Protein AF-A0ABD2NYT1-F1 (afdb_monomer_lite)

Structure (mmCIF, N/CA/C/O backbone):
data_AF-A0ABD2NYT1-F1
#
_entry.id   AF-A0ABD2NYT1-F1
#
loop_
_atom_site.group_PDB
_atom_site.id
_atom_site.type_symbol
_atom_site.label_atom_id
_atom_site.label_alt_id
_atom_site.label_comp_id
_atom_site.label_asym_id
_atom_site.label_entity_id
_atom_site.label_seq_id
_atom_site.pdbx_PDB_ins_code
_atom_site.Cartn_x
_atom_site.Cartn_y
_atom_site.Cartn_z
_atom_site.occupancy
_atom_site.B_iso_or_equiv
_atom_site.auth_seq_id
_atom_site.auth_comp_id
_atom_site.auth_asym_id
_atom_site.auth_atom_id
_atom_site.pdbx_PDB_model_num
ATOM 1 N N . MET A 1 1 ? 34.204 -0.462 -46.887 1.00 42.78 1 MET A N 1
ATOM 2 C CA . MET A 1 1 ? 33.992 -1.324 -45.705 1.00 42.78 1 MET A CA 1
ATOM 3 C C . MET A 1 1 ? 34.155 -0.452 -44.455 1.00 42.78 1 MET A C 1
ATOM 5 O O . MET A 1 1 ? 35.226 -0.441 -43.885 1.00 42.78 1 MET A O 1
ATOM 9 N N . HIS A 1 2 ? 33.170 0.394 -44.114 1.00 48.22 2 HIS A N 1
ATOM 10 C CA . HIS A 1 2 ? 33.279 1.348 -42.981 1.00 48.22 2 HIS A CA 1
ATOM 11 C C . HIS A 1 2 ? 31.933 1.680 -42.296 1.00 48.22 2 HIS A C 1
ATOM 13 O O . HIS A 1 2 ? 31.869 2.574 -41.465 1.00 48.22 2 HIS A O 1
ATOM 19 N N . VAL A 1 3 ? 30.844 0.970 -42.620 1.00 53.16 3 VAL A N 1
ATOM 20 C CA . VAL A 1 3 ? 29.489 1.300 -42.121 1.00 53.16 3 VAL A CA 1
ATOM 21 C C . VAL A 1 3 ? 29.090 0.463 -40.888 1.00 53.16 3 VAL A C 1
ATOM 23 O O . VAL A 1 3 ? 28.116 0.767 -40.209 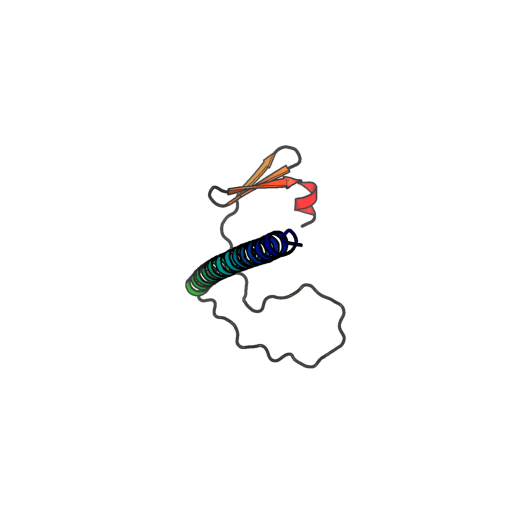1.00 53.16 3 VAL A O 1
ATOM 26 N N . THR A 1 4 ? 29.853 -0.576 -40.538 1.00 55.03 4 THR A N 1
ATOM 27 C CA . THR A 1 4 ? 29.487 -1.538 -39.481 1.00 55.03 4 THR A CA 1
ATOM 28 C C . THR A 1 4 ? 29.871 -1.128 -38.054 1.00 55.03 4 THR A C 1
ATOM 30 O O . THR A 1 4 ? 29.240 -1.614 -37.118 1.00 55.03 4 THR A O 1
ATOM 33 N N . ASP A 1 5 ? 30.836 -0.223 -37.856 1.00 53.78 5 ASP A N 1
ATOM 34 C CA . ASP A 1 5 ? 31.302 0.154 -36.507 1.00 53.78 5 ASP A CA 1
ATOM 35 C C . ASP A 1 5 ? 30.462 1.260 -35.854 1.00 53.78 5 ASP A C 1
ATOM 37 O O . ASP A 1 5 ? 30.230 1.234 -34.644 1.00 53.78 5 ASP A O 1
ATOM 41 N N . SER A 1 6 ? 29.906 2.189 -36.639 1.00 55.56 6 SER A N 1
ATOM 42 C CA . SER A 1 6 ? 29.017 3.235 -36.111 1.00 55.56 6 SER A CA 1
ATOM 43 C C . SER A 1 6 ? 27.708 2.671 -35.543 1.00 55.56 6 SER A C 1
ATOM 45 O O . SER A 1 6 ? 27.153 3.242 -34.610 1.00 55.56 6 SER A O 1
ATOM 47 N N . ASN A 1 7 ? 27.229 1.532 -36.057 1.00 57.22 7 ASN A N 1
ATOM 48 C CA . ASN A 1 7 ? 25.985 0.911 -35.589 1.00 57.22 7 ASN A CA 1
ATOM 49 C C . ASN A 1 7 ? 26.176 0.122 -34.276 1.00 57.22 7 ASN A C 1
ATOM 51 O O . ASN A 1 7 ? 25.317 0.154 -33.401 1.00 57.22 7 ASN A O 1
ATOM 55 N N . LYS A 1 8 ? 27.342 -0.514 -34.083 1.00 60.44 8 LYS A N 1
ATOM 56 C CA . LYS A 1 8 ? 27.691 -1.207 -32.826 1.00 60.44 8 LYS A CA 1
ATOM 57 C C . LYS A 1 8 ? 27.908 -0.250 -31.652 1.00 60.44 8 LYS A C 1
ATOM 59 O O . LYS A 1 8 ? 27.516 -0.569 -30.533 1.00 60.44 8 LYS A O 1
ATOM 64 N N . ASN A 1 9 ? 28.498 0.922 -31.898 1.00 61.84 9 ASN A N 1
ATOM 65 C CA . ASN A 1 9 ? 28.687 1.935 -30.855 1.00 61.84 9 ASN A CA 1
ATOM 66 C C . ASN A 1 9 ? 27.355 2.514 -30.354 1.00 61.84 9 ASN A C 1
ATOM 68 O O . ASN A 1 9 ? 27.202 2.736 -29.154 1.00 61.84 9 ASN A O 1
ATOM 72 N N . ASN A 1 10 ? 26.376 2.692 -31.247 1.00 67.69 10 ASN A N 1
ATOM 73 C CA . ASN A 1 10 ? 25.032 3.125 -30.864 1.00 67.69 10 ASN A CA 1
ATOM 74 C C . ASN A 1 10 ? 24.292 2.052 -30.051 1.00 67.69 10 ASN A C 1
ATOM 76 O O . ASN A 1 10 ? 23.672 2.381 -29.045 1.00 67.69 10 ASN A O 1
ATOM 80 N N . ASP A 1 11 ? 24.396 0.776 -30.428 1.00 72.81 11 ASP A N 1
ATOM 81 C CA . ASP A 1 11 ? 23.762 -0.330 -29.693 1.00 72.81 11 ASP A CA 1
ATOM 82 C C . ASP A 1 11 ? 24.304 -0.463 -28.256 1.00 72.81 11 ASP A C 1
ATOM 84 O O . ASP A 1 11 ? 23.544 -0.569 -27.290 1.00 72.81 11 ASP A O 1
ATOM 88 N N . PHE A 1 12 ? 25.623 -0.334 -28.085 1.00 80.94 12 PHE A N 1
ATOM 89 C CA . PHE A 1 12 ? 26.259 -0.329 -26.766 1.00 80.94 12 PHE A CA 1
ATOM 90 C C . PHE A 1 12 ? 25.822 0.867 -25.905 1.00 80.94 12 PHE A C 1
ATOM 92 O O . PHE A 1 12 ? 25.528 0.707 -24.718 1.00 80.94 12 PHE A O 1
ATOM 99 N N . GLN A 1 13 ? 25.721 2.058 -26.501 1.00 81.75 13 GLN A N 1
ATOM 100 C CA . GLN A 1 13 ? 25.264 3.264 -25.808 1.00 81.75 13 GLN A CA 1
ATOM 101 C C . GLN A 1 13 ? 23.791 3.161 -25.382 1.00 81.75 13 GLN A C 1
ATOM 103 O O . GLN A 1 13 ? 23.438 3.543 -24.264 1.00 81.75 13 GLN A O 1
ATOM 108 N N . VAL A 1 14 ? 22.934 2.598 -26.238 1.00 91.12 14 VAL A N 1
ATOM 109 C CA . VAL A 1 14 ? 21.521 2.345 -25.922 1.00 91.12 14 VAL A CA 1
ATOM 110 C C . VAL A 1 14 ? 21.399 1.339 -24.782 1.00 91.12 14 VAL A C 1
ATOM 112 O O . VAL A 1 14 ? 20.664 1.587 -23.825 1.00 91.12 14 VAL A O 1
ATOM 115 N N . ARG A 1 15 ? 22.161 0.242 -24.819 1.00 90.94 15 ARG A N 1
ATOM 116 C CA . ARG A 1 15 ? 22.162 -0.758 -23.748 1.00 90.94 15 ARG A CA 1
ATOM 117 C C . ARG A 1 15 ? 22.549 -0.152 -22.396 1.00 90.94 15 ARG A C 1
ATOM 119 O O . ARG A 1 15 ? 21.834 -0.359 -21.418 1.00 90.94 15 ARG A O 1
ATOM 126 N N . GLN A 1 16 ? 23.631 0.625 -22.340 1.00 93.81 16 GLN A N 1
ATOM 127 C CA . GLN A 1 16 ? 24.048 1.305 -21.109 1.00 93.81 16 GLN A CA 1
ATOM 128 C C . GLN A 1 16 ? 22.993 2.296 -20.605 1.00 93.81 16 GLN A C 1
ATOM 130 O O . GLN A 1 16 ? 22.768 2.407 -19.400 1.00 93.81 16 GLN A O 1
ATOM 135 N N . SER A 1 17 ? 22.319 2.998 -21.520 1.00 95.94 17 SER A N 1
ATOM 136 C CA . SER A 1 17 ? 21.221 3.900 -21.170 1.00 95.94 17 SER A CA 1
ATOM 137 C C . SER A 1 17 ? 20.059 3.148 -20.512 1.00 95.94 17 SER A C 1
ATOM 139 O O . SER A 1 17 ? 19.596 3.551 -19.443 1.00 95.94 17 SER A O 1
ATOM 141 N N . VAL A 1 18 ? 19.631 2.019 -21.087 1.00 97.12 18 VAL A N 1
ATOM 142 C CA . VAL A 1 18 ? 18.549 1.186 -20.535 1.00 97.12 18 VAL A CA 1
ATOM 143 C C . VAL A 1 18 ? 18.937 0.598 -19.179 1.00 97.12 18 VAL A C 1
ATOM 145 O O . VAL A 1 18 ? 18.164 0.714 -18.228 1.00 97.12 18 VAL A O 1
ATOM 148 N N . GLU A 1 19 ? 20.143 0.037 -19.052 1.00 96.62 19 GLU A N 1
ATOM 149 C CA . GLU A 1 19 ? 20.660 -0.470 -17.773 1.00 96.62 19 GLU A CA 1
ATOM 150 C C . GLU A 1 19 ? 20.682 0.633 -16.703 1.00 96.62 19 GLU A C 1
ATOM 152 O O . GLU A 1 19 ? 20.251 0.410 -15.568 1.00 96.62 19 GLU A O 1
ATOM 157 N N . GLY A 1 20 ? 21.091 1.850 -17.075 1.00 97.44 20 GLY A N 1
ATOM 158 C CA . GLY A 1 20 ? 21.063 3.018 -16.198 1.00 97.44 20 GLY A CA 1
ATOM 159 C C . GLY A 1 20 ? 19.652 3.400 -15.740 1.00 97.44 20 GLY A C 1
ATOM 160 O O . GLY A 1 20 ? 19.447 3.690 -14.560 1.00 97.44 20 GLY A O 1
ATOM 161 N N . ILE A 1 21 ? 18.659 3.363 -16.635 1.00 97.56 21 ILE A N 1
ATOM 162 C CA . ILE A 1 21 ? 17.252 3.636 -16.298 1.00 97.56 21 ILE A CA 1
ATOM 163 C C . ILE A 1 21 ? 16.713 2.564 -15.345 1.00 97.56 21 ILE A C 1
ATOM 165 O O . ILE A 1 21 ? 16.143 2.906 -14.307 1.00 97.56 21 ILE A O 1
ATOM 169 N N . CYS A 1 22 ? 16.929 1.281 -15.651 1.00 97.88 22 CYS A N 1
ATOM 170 C CA . CYS A 1 22 ? 16.498 0.171 -14.801 1.00 97.88 22 CYS A CA 1
ATOM 171 C C . CYS A 1 22 ? 17.106 0.272 -13.398 1.00 97.88 22 CYS A C 1
ATOM 173 O O . CYS A 1 22 ? 16.383 0.183 -12.403 1.00 97.88 22 CYS A O 1
ATOM 175 N N . LEU A 1 23 ? 18.414 0.531 -13.312 1.00 98.19 23 LEU A N 1
ATOM 176 C CA . LEU A 1 23 ? 19.109 0.686 -12.038 1.00 98.19 23 LEU A CA 1
ATOM 177 C C . LEU A 1 23 ? 18.603 1.906 -11.259 1.00 98.19 23 LEU A C 1
ATOM 179 O O . LEU A 1 23 ? 18.430 1.840 -10.042 1.00 98.19 23 LEU A O 1
ATOM 183 N N . LYS A 1 24 ? 18.319 3.018 -11.946 1.00 98.38 24 LYS A N 1
ATOM 184 C CA . LYS A 1 24 ? 17.780 4.227 -11.317 1.00 98.38 24 LYS A CA 1
ATOM 185 C C . LYS A 1 24 ? 16.398 3.985 -10.713 1.00 98.38 24 LYS A C 1
ATOM 187 O O . LYS A 1 24 ? 16.173 4.388 -9.573 1.00 98.38 24 LYS A O 1
ATOM 192 N N . ILE A 1 25 ? 15.496 3.322 -11.439 1.00 98.44 25 ILE A N 1
ATOM 193 C CA . ILE A 1 25 ? 14.161 2.981 -10.926 1.00 98.44 25 ILE A CA 1
ATOM 194 C C . ILE A 1 25 ? 14.269 2.004 -9.756 1.00 98.44 25 ILE A C 1
ATOM 196 O O . ILE A 1 25 ? 13.640 2.241 -8.730 1.00 98.44 25 ILE A O 1
ATOM 200 N N . TYR A 1 26 ? 15.121 0.980 -9.856 1.00 98.44 26 TYR A N 1
ATOM 201 C CA . TYR A 1 26 ? 15.373 0.053 -8.752 1.00 98.44 26 TYR A CA 1
ATOM 202 C C . TYR A 1 26 ? 15.846 0.782 -7.487 1.00 98.44 26 TYR A C 1
ATOM 204 O O . TYR A 1 26 ? 15.241 0.638 -6.426 1.00 98.44 26 TYR A O 1
ATOM 212 N N . ASN A 1 27 ? 16.873 1.629 -7.603 1.00 98.56 27 ASN A N 1
ATOM 213 C CA . ASN A 1 27 ? 17.407 2.381 -6.467 1.00 98.56 27 ASN A CA 1
ATOM 214 C C . ASN A 1 27 ? 16.363 3.337 -5.871 1.00 98.56 27 ASN A C 1
ATOM 216 O O . ASN A 1 27 ? 16.263 3.456 -4.649 1.00 98.56 27 ASN A O 1
ATOM 220 N N . LEU A 1 28 ? 15.548 3.976 -6.717 1.00 98.44 28 LEU A N 1
ATOM 221 C CA . LEU A 1 28 ? 14.435 4.812 -6.271 1.00 98.44 28 LEU A CA 1
ATOM 222 C C . LEU A 1 28 ? 13.379 3.992 -5.512 1.00 98.44 28 LEU A C 1
ATOM 224 O O . LEU A 1 28 ? 12.917 4.412 -4.452 1.00 98.44 28 LEU A O 1
ATOM 228 N N . SER A 1 29 ? 13.033 2.801 -6.003 1.00 98.44 29 SER A N 1
ATOM 229 C CA . SER A 1 29 ? 12.125 1.885 -5.311 1.00 98.44 29 SER A CA 1
ATOM 230 C C . SER A 1 29 ? 12.695 1.413 -3.971 1.00 98.44 29 SER A C 1
ATOM 232 O O . SER A 1 29 ? 11.957 1.380 -2.989 1.00 98.44 29 SER A O 1
ATOM 234 N N . CYS A 1 30 ? 13.995 1.110 -3.884 1.00 98.56 30 CYS A N 1
ATOM 235 C CA . CYS A 1 30 ? 14.653 0.764 -2.620 1.00 98.56 30 CYS A CA 1
ATOM 236 C C . CYS A 1 30 ? 14.586 1.909 -1.602 1.00 98.56 30 CYS A C 1
ATOM 238 O O . CYS A 1 30 ? 14.326 1.670 -0.421 1.00 98.56 30 CYS A O 1
ATOM 240 N N . GLU A 1 31 ? 14.786 3.147 -2.056 1.00 98.44 31 GLU A N 1
ATOM 241 C CA . GLU A 1 31 ? 14.669 4.349 -1.229 1.00 98.44 31 GLU A CA 1
ATOM 242 C C . GLU A 1 31 ? 13.251 4.505 -0.665 1.00 98.44 31 GLU A C 1
ATOM 244 O O . GLU A 1 31 ? 13.067 4.695 0.539 1.00 98.44 31 GLU A O 1
ATOM 249 N N . TYR A 1 32 ? 12.231 4.360 -1.513 1.00 98.50 32 TYR A N 1
ATOM 250 C CA . TYR A 1 32 ? 10.833 4.433 -1.089 1.00 98.50 32 TYR A CA 1
ATOM 251 C C . TYR A 1 32 ? 10.445 3.286 -0.157 1.00 98.50 32 TYR A C 1
ATOM 253 O O . TYR A 1 32 ? 9.823 3.532 0.875 1.00 98.50 32 TYR A O 1
ATOM 261 N N . ALA A 1 33 ? 10.871 2.057 -0.448 1.00 98.50 33 ALA A N 1
ATOM 262 C CA . ALA A 1 33 ? 10.634 0.909 0.421 1.00 98.50 33 ALA A CA 1
ATOM 263 C C . ALA A 1 33 ? 11.252 1.110 1.815 1.00 98.50 33 ALA A C 1
ATOM 265 O O . ALA A 1 33 ? 10.632 0.768 2.825 1.00 98.50 33 ALA A O 1
ATOM 266 N N . ARG A 1 34 ? 12.446 1.716 1.894 1.00 98.12 34 ARG A N 1
ATOM 267 C CA . ARG A 1 34 ? 13.079 2.053 3.176 1.00 98.12 34 ARG A CA 1
ATOM 268 C C . ARG A 1 34 ? 12.257 3.075 3.959 1.00 98.12 34 ARG A C 1
ATOM 270 O O . ARG A 1 34 ? 11.974 2.828 5.127 1.00 98.12 34 ARG A O 1
ATOM 277 N N . LYS A 1 35 ? 11.814 4.158 3.310 1.00 98.31 35 LYS A N 1
ATOM 278 C CA . LYS A 1 35 ? 10.970 5.195 3.934 1.00 98.31 35 LYS A CA 1
ATOM 279 C C . LYS A 1 35 ? 9.641 4.636 4.442 1.00 98.31 35 LYS A C 1
ATOM 281 O O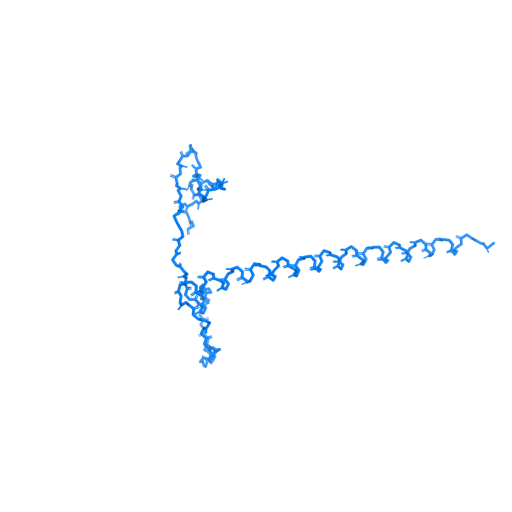 . LYS A 1 35 ? 9.213 4.976 5.543 1.00 98.31 35 LYS A O 1
ATOM 286 N N . VAL A 1 36 ? 9.003 3.750 3.671 1.00 98.00 36 VAL A N 1
ATOM 287 C CA . VAL A 1 36 ? 7.777 3.056 4.098 1.00 98.00 36 VAL A CA 1
ATOM 288 C C . VAL A 1 36 ? 8.051 2.218 5.345 1.00 98.00 36 VAL A C 1
ATOM 290 O O . VAL A 1 36 ? 7.342 2.369 6.336 1.00 98.00 36 VAL A O 1
ATOM 293 N N . ARG A 1 37 ? 9.118 1.407 5.345 1.00 95.44 37 ARG A N 1
ATOM 294 C CA . ARG A 1 37 ? 9.496 0.580 6.502 1.00 95.44 37 ARG A CA 1
ATOM 295 C C . ARG A 1 37 ? 9.779 1.412 7.752 1.00 95.44 37 ARG A C 1
ATOM 297 O O . ARG A 1 37 ? 9.358 1.035 8.840 1.00 95.44 37 ARG A O 1
ATOM 304 N N . GLU A 1 38 ? 10.489 2.527 7.610 1.00 96.62 38 GLU A N 1
ATOM 305 C CA . GLU A 1 38 ? 10.768 3.445 8.719 1.00 96.62 38 GLU A CA 1
ATOM 306 C C . GLU A 1 38 ? 9.475 4.011 9.311 1.00 96.62 38 GLU A C 1
ATOM 308 O O . GLU A 1 38 ? 9.278 3.922 10.521 1.00 96.62 38 GLU A O 1
ATOM 313 N N . LYS A 1 39 ? 8.546 4.487 8.470 1.00 95.44 39 LYS A N 1
ATOM 314 C CA . LYS A 1 39 ? 7.240 4.986 8.922 1.00 95.44 39 LYS A CA 1
ATOM 315 C C . LYS A 1 39 ? 6.403 3.898 9.605 1.00 95.44 39 LYS A C 1
ATOM 317 O O . LYS A 1 39 ? 5.819 4.160 10.653 1.00 95.44 39 LYS A O 1
ATOM 322 N N . THR A 1 40 ? 6.375 2.679 9.061 1.00 93.38 40 THR A N 1
ATOM 323 C CA . THR A 1 40 ? 5.699 1.532 9.691 1.00 93.38 40 THR A CA 1
ATOM 324 C C . THR A 1 40 ? 6.287 1.227 11.068 1.00 93.38 40 THR A C 1
ATOM 326 O O . THR A 1 40 ? 5.538 1.056 12.026 1.00 93.38 40 THR A O 1
ATOM 329 N N . ASN A 1 41 ? 7.616 1.217 11.197 1.00 91.50 41 ASN A N 1
ATOM 330 C CA . ASN A 1 41 ? 8.281 0.981 12.478 1.00 91.50 41 ASN A CA 1
ATOM 331 C C . ASN A 1 41 ? 7.986 2.080 13.503 1.00 91.50 41 ASN A C 1
ATOM 333 O O . ASN A 1 41 ? 7.841 1.773 14.683 1.00 91.50 41 ASN A O 1
ATOM 337 N N . THR A 1 42 ? 7.884 3.341 13.076 1.00 93.19 42 THR A N 1
ATOM 338 C CA . THR A 1 42 ? 7.474 4.441 13.959 1.00 93.19 42 THR A CA 1
ATOM 339 C C . THR A 1 42 ? 6.071 4.202 14.517 1.00 93.19 42 THR A C 1
ATOM 341 O O . THR A 1 42 ? 5.907 4.219 15.732 1.00 93.19 42 THR A O 1
ATOM 344 N N . ILE A 1 43 ? 5.097 3.865 13.662 1.00 92.44 43 ILE A N 1
ATOM 345 C CA . ILE A 1 43 ? 3.714 3.574 14.084 1.00 92.44 43 ILE A CA 1
ATOM 346 C C . ILE A 1 43 ? 3.667 2.398 15.073 1.00 92.44 43 ILE A C 1
ATOM 348 O O . ILE A 1 43 ? 2.968 2.459 16.082 1.00 92.44 43 ILE A O 1
ATOM 352 N N . LEU A 1 44 ? 4.426 1.327 14.814 1.00 91.12 44 LEU A N 1
ATOM 353 C CA . LEU A 1 44 ? 4.483 0.170 15.715 1.00 91.12 44 LEU A CA 1
ATOM 354 C C . LEU A 1 44 ? 5.085 0.535 17.080 1.00 91.12 44 LEU A C 1
ATOM 356 O O . LEU A 1 44 ? 4.527 0.167 18.113 1.00 91.12 44 LEU A O 1
ATOM 360 N N . LYS A 1 45 ? 6.178 1.311 17.098 1.00 90.00 45 LYS A N 1
ATOM 361 C CA . LYS A 1 45 ? 6.812 1.783 18.339 1.00 90.00 45 LYS A CA 1
ATOM 362 C C . LYS A 1 45 ? 5.888 2.678 19.161 1.00 90.00 45 LYS A C 1
ATOM 364 O O . LYS A 1 45 ? 5.825 2.512 20.376 1.00 90.00 45 LYS A O 1
ATOM 369 N N . GLU A 1 46 ? 5.157 3.586 18.515 1.00 92.56 46 GLU A N 1
ATOM 370 C CA . GLU A 1 46 ? 4.171 4.460 19.170 1.00 92.56 46 GLU A CA 1
ATOM 371 C C . GLU A 1 46 ? 3.071 3.668 19.888 1.00 92.56 46 GLU A C 1
ATOM 373 O O . GLU A 1 46 ? 2.546 4.118 20.903 1.00 92.56 46 GLU A O 1
ATOM 378 N N . GLN A 1 47 ? 2.754 2.467 19.399 1.00 90.62 47 GLN A N 1
ATOM 379 C CA . GLN A 1 47 ? 1.773 1.566 20.007 1.00 90.62 47 GLN A CA 1
ATOM 380 C C . GLN A 1 47 ? 2.406 0.457 20.857 1.00 90.62 47 GLN A C 1
ATOM 382 O O . GLN A 1 47 ? 1.731 -0.512 21.198 1.00 90.62 47 GLN A O 1
ATOM 387 N N . SER A 1 48 ? 3.692 0.595 21.203 1.00 87.62 48 SER A N 1
ATOM 388 C CA . SER A 1 48 ? 4.449 -0.375 22.009 1.00 87.62 48 SER A CA 1
ATOM 389 C C . SER A 1 48 ? 4.418 -1.803 21.441 1.00 87.62 48 SER A C 1
ATOM 391 O O . SER A 1 48 ? 4.443 -2.779 22.187 1.00 87.62 48 SER A O 1
ATOM 393 N N . MET A 1 49 ? 4.366 -1.929 20.112 1.00 86.12 49 MET A N 1
ATOM 394 C CA . MET A 1 49 ? 4.433 -3.206 19.407 1.00 86.12 49 MET A CA 1
ATOM 395 C C . MET A 1 49 ? 5.879 -3.492 19.007 1.00 86.12 49 MET A C 1
ATOM 397 O O . MET A 1 49 ? 6.484 -2.741 18.240 1.00 86.12 49 MET A O 1
ATOM 401 N N . GLU A 1 50 ? 6.433 -4.587 19.519 1.00 78.62 50 GLU A N 1
ATOM 402 C CA . GLU A 1 50 ? 7.775 -5.053 19.171 1.00 78.62 50 GLU A CA 1
ATOM 403 C C . GLU A 1 50 ? 7.705 -6.212 18.169 1.00 78.62 50 GLU A C 1
ATOM 405 O O . GLU A 1 50 ? 6.723 -6.959 18.127 1.00 78.62 50 GLU A O 1
ATOM 410 N N . LEU A 1 51 ? 8.742 -6.364 17.336 1.00 73.06 51 LEU A N 1
ATOM 411 C CA . LEU A 1 51 ? 8.853 -7.544 16.486 1.00 73.06 51 LEU A CA 1
ATOM 412 C C . LEU A 1 51 ? 8.977 -8.785 17.378 1.00 73.06 51 LEU A C 1
ATOM 414 O O . LEU A 1 51 ? 9.890 -8.838 18.205 1.00 73.06 51 LEU A O 1
ATOM 418 N N . PRO A 1 52 ? 8.114 -9.800 17.205 1.00 76.94 52 PRO A N 1
ATOM 419 C CA . PRO A 1 52 ? 8.274 -11.038 17.941 1.00 76.94 52 PRO A CA 1
ATOM 420 C C . PRO A 1 52 ? 9.606 -11.696 17.554 1.00 76.94 52 PRO A C 1
ATOM 422 O O . PRO A 1 52 ? 10.067 -11.546 16.413 1.00 76.94 52 PRO A O 1
ATOM 425 N N . PRO A 1 53 ? 10.222 -12.458 18.474 1.00 77.81 53 PRO A N 1
ATOM 426 C CA . PRO A 1 53 ? 11.386 -13.264 18.141 1.00 77.81 53 PRO A CA 1
ATOM 427 C C . PRO A 1 53 ? 11.051 -14.201 16.976 1.00 77.81 53 PRO A C 1
ATOM 429 O O . PRO A 1 53 ? 9.897 -14.601 16.796 1.00 77.81 53 PRO A O 1
ATOM 432 N N . LEU A 1 54 ? 12.067 -14.556 16.182 1.00 75.75 54 LEU A N 1
ATOM 433 C CA . LEU A 1 54 ? 11.916 -15.518 15.090 1.00 75.75 54 LEU A CA 1
ATOM 434 C C . LEU A 1 54 ? 11.227 -16.778 15.623 1.00 75.75 54 LEU A C 1
ATOM 436 O O . LEU A 1 54 ? 11.780 -17.493 16.458 1.00 75.75 54 LEU A O 1
ATOM 440 N N . MET A 1 55 ? 10.001 -17.020 15.159 1.00 69.69 55 MET A N 1
ATOM 441 C CA . MET A 1 55 ? 9.229 -18.174 15.596 1.00 69.69 55 MET A CA 1
ATOM 442 C C . MET A 1 55 ? 9.947 -19.442 15.143 1.00 69.69 55 MET A C 1
ATOM 444 O O . MET A 1 55 ? 10.230 -19.621 13.956 1.00 69.69 55 MET A O 1
ATOM 448 N N . THR A 1 56 ? 10.229 -20.340 16.082 1.00 73.50 56 THR A N 1
ATOM 449 C CA . THR A 1 56 ? 10.662 -21.693 15.749 1.00 73.50 56 THR A CA 1
ATOM 450 C C . THR A 1 56 ? 9.468 -22.406 15.127 1.00 73.50 56 THR A C 1
ATOM 452 O O . THR A 1 56 ? 8.429 -22.564 15.762 1.00 73.50 56 THR A O 1
ATOM 455 N N . ILE A 1 57 ? 9.577 -22.781 13.851 1.00 72.06 57 ILE A N 1
ATOM 456 C CA . ILE A 1 57 ? 8.502 -23.487 13.147 1.00 72.06 57 ILE A CA 1
ATOM 457 C C . ILE A 1 57 ? 8.312 -24.834 13.863 1.00 72.06 57 ILE A C 1
ATOM 459 O O . ILE A 1 57 ? 9.208 -25.681 13.791 1.00 72.06 57 ILE A O 1
ATOM 463 N N . PRO A 1 58 ? 7.192 -25.065 14.573 1.00 68.06 58 PRO A N 1
ATOM 464 C CA . PRO A 1 58 ? 6.977 -26.340 15.227 1.00 68.06 58 PRO A CA 1
ATOM 465 C C . PRO A 1 58 ? 6.662 -27.364 14.140 1.00 68.06 58 PRO A C 1
ATOM 467 O O . PRO A 1 58 ? 5.794 -27.101 13.317 1.00 68.06 58 PRO A O 1
ATOM 470 N N . HIS A 1 59 ? 7.384 -28.490 14.153 1.00 70.44 59 HIS A N 1
ATOM 471 C CA . HIS A 1 59 ? 7.215 -29.708 13.346 1.00 70.44 59 HIS A CA 1
ATOM 472 C C . HIS A 1 59 ? 6.362 -29.587 12.074 1.00 70.44 59 HIS A C 1
ATOM 474 O O . HIS A 1 59 ? 5.152 -29.385 12.128 1.00 70.44 59 HIS A O 1
ATOM 480 N N . THR A 1 60 ? 6.970 -29.854 10.920 1.00 76.88 60 THR A N 1
ATOM 481 C CA . THR A 1 60 ? 6.284 -29.932 9.627 1.00 76.88 60 THR A CA 1
ATOM 482 C C . THR A 1 60 ? 5.180 -30.998 9.647 1.00 76.88 60 THR A C 1
ATOM 484 O O . THR A 1 60 ? 5.424 -32.196 9.525 1.00 76.88 60 THR A O 1
ATOM 487 N N . ARG A 1 61 ? 3.928 -30.561 9.810 1.00 87.31 61 ARG A N 1
ATOM 488 C CA . ARG A 1 61 ? 2.728 -31.404 9.691 1.00 87.31 61 ARG A CA 1
ATOM 489 C C . ARG A 1 61 ? 2.040 -31.064 8.377 1.00 87.31 61 ARG A C 1
ATOM 491 O O . ARG A 1 61 ? 2.005 -29.901 7.984 1.00 87.31 61 ARG A O 1
ATOM 498 N N . LYS A 1 62 ? 1.466 -32.063 7.706 1.00 91.94 62 LYS A N 1
ATOM 499 C CA . LYS A 1 62 ? 0.609 -31.814 6.541 1.00 91.94 62 LYS A CA 1
ATOM 500 C C . LYS A 1 62 ? -0.712 -31.227 7.029 1.00 91.94 62 LYS A C 1
ATOM 502 O O . LYS A 1 62 ? -1.391 -31.846 7.843 1.00 91.94 62 LYS A O 1
ATOM 507 N N . VAL A 1 63 ? -1.055 -30.046 6.534 1.00 91.94 63 VAL A N 1
ATOM 508 C CA . VAL A 1 63 ? -2.293 -29.332 6.856 1.00 91.94 63 VAL A CA 1
ATOM 509 C C . VAL A 1 63 ? -2.949 -28.851 5.568 1.00 91.94 63 VAL A C 1
ATOM 511 O O . VAL A 1 63 ? -2.275 -28.678 4.551 1.00 91.94 63 VAL A O 1
ATOM 514 N N . TRP A 1 64 ? -4.259 -28.631 5.613 1.00 95.69 64 TRP A N 1
ATOM 515 C CA . TRP A 1 64 ? -4.942 -27.878 4.566 1.00 95.69 64 TRP A CA 1
ATOM 516 C C . TRP A 1 64 ? -4.467 -26.423 4.565 1.00 95.69 64 TRP A C 1
ATOM 518 O O . TRP A 1 64 ? -4.030 -25.904 5.593 1.00 95.69 64 TRP A O 1
ATOM 528 N N . CYS A 1 65 ? -4.538 -25.769 3.406 1.00 93.75 65 CYS A N 1
ATOM 529 C CA . CYS A 1 65 ? -4.187 -24.358 3.298 1.00 93.75 65 CYS A CA 1
ATOM 530 C C . CYS A 1 65 ? -5.104 -23.496 4.175 1.00 93.75 65 CYS A C 1
ATOM 532 O O . CYS A 1 65 ? -6.296 -23.773 4.313 1.00 93.75 65 CYS A O 1
ATOM 534 N N . TYR A 1 66 ? -4.543 -22.430 4.736 1.00 95.88 66 TYR A N 1
ATOM 535 C CA . TYR A 1 66 ? -5.249 -21.468 5.575 1.00 95.88 66 TYR A CA 1
ATOM 536 C C . TYR A 1 66 ? -4.744 -20.045 5.275 1.00 95.88 66 TYR A C 1
ATOM 538 O O . TYR A 1 66 ? -3.668 -19.901 4.681 1.00 95.88 66 TYR A O 1
ATOM 546 N N . PRO A 1 67 ? -5.500 -18.992 5.645 1.00 95.38 67 PRO A N 1
ATOM 547 C CA . PRO A 1 67 ? -5.061 -17.612 5.462 1.00 95.38 67 PRO A CA 1
ATOM 548 C C . PRO A 1 67 ? -3.727 -17.339 6.160 1.00 95.38 67 PRO A C 1
ATOM 550 O O . PRO A 1 67 ? -3.504 -17.775 7.289 1.00 95.38 67 PRO A O 1
ATOM 553 N N . ILE A 1 68 ? -2.847 -16.591 5.495 1.00 91.94 68 ILE A N 1
ATOM 554 C CA . ILE A 1 68 ? -1.542 -16.224 6.051 1.00 91.94 68 ILE A CA 1
ATOM 555 C C . ILE A 1 68 ? -1.750 -15.413 7.331 1.00 91.94 68 ILE A C 1
ATOM 557 O O . ILE A 1 68 ? -2.518 -14.452 7.358 1.00 91.94 68 ILE A O 1
ATOM 561 N N . GLN A 1 69 ? -1.037 -15.795 8.386 1.00 89.62 69 GLN A N 1
ATOM 562 C CA . GLN A 1 69 ? -1.014 -15.066 9.647 1.00 89.62 69 GLN A CA 1
ATOM 563 C C . GLN A 1 69 ? 0.221 -14.170 9.707 1.00 89.62 69 GLN A C 1
ATOM 565 O O . GLN A 1 69 ? 1.319 -14.580 9.327 1.00 89.62 69 GLN A O 1
ATOM 570 N N . PHE A 1 70 ? 0.041 -12.951 10.208 1.00 88.19 70 PHE A N 1
ATOM 571 C CA . PHE A 1 70 ? 1.145 -12.040 10.486 1.00 88.19 70 PHE A CA 1
ATOM 572 C C . PHE A 1 70 ? 1.701 -12.310 11.882 1.00 88.19 70 PHE A C 1
ATOM 574 O O . PHE A 1 70 ? 0.949 -12.568 12.819 1.00 88.19 70 PHE A O 1
ATOM 581 N N . SER A 1 71 ? 3.026 -12.250 12.020 1.00 86.75 71 SER A N 1
ATOM 582 C CA . SER A 1 71 ? 3.690 -12.416 13.316 1.00 86.75 71 SER A CA 1
ATOM 583 C C . SER A 1 71 ? 3.479 -11.201 14.224 1.00 86.75 71 SER A C 1
ATOM 585 O O . SER A 1 71 ? 3.319 -11.349 15.431 1.00 86.75 71 SER A O 1
ATOM 587 N N . ILE A 1 72 ? 3.457 -10.001 13.640 1.00 88.12 72 ILE A N 1
ATOM 588 C CA . ILE A 1 72 ? 3.183 -8.747 14.344 1.00 88.12 72 ILE A CA 1
ATOM 589 C C . ILE A 1 72 ? 1.659 -8.542 14.385 1.00 88.12 72 ILE A C 1
ATOM 591 O O . ILE A 1 72 ? 1.019 -8.642 13.332 1.00 88.12 72 ILE A O 1
ATOM 595 N N . PRO A 1 73 ? 1.063 -8.253 15.557 1.00 87.00 73 PRO A N 1
ATOM 596 C CA . PRO A 1 73 ? -0.364 -7.968 15.654 1.00 87.00 73 PRO A CA 1
ATOM 597 C C . PRO A 1 73 ? -0.741 -6.683 14.903 1.00 87.00 73 PRO A C 1
ATOM 599 O O . PRO A 1 73 ? 0.091 -5.809 14.659 1.00 87.00 73 PRO A O 1
ATOM 602 N N . CYS A 1 74 ? -2.019 -6.556 14.541 1.00 90.06 74 CYS A N 1
ATOM 603 C CA . CYS A 1 74 ? -2.519 -5.358 13.872 1.00 90.06 74 CYS A CA 1
ATOM 604 C C . CYS A 1 74 ? -2.493 -4.152 14.833 1.00 90.06 74 CYS A C 1
ATOM 606 O O . CYS A 1 74 ? -3.059 -4.257 15.926 1.00 90.06 74 CYS A O 1
ATOM 608 N N . PRO A 1 75 ? -1.916 -3.001 14.436 1.00 91.69 75 PRO A N 1
ATOM 609 C CA . PRO A 1 75 ? -2.042 -1.766 15.201 1.00 91.69 75 PRO A CA 1
ATOM 610 C C . PRO A 1 75 ? -3.499 -1.301 15.267 1.00 91.69 75 PRO A C 1
ATOM 612 O O . PRO A 1 75 ? -4.344 -1.700 14.458 1.00 91.69 75 PRO A O 1
ATOM 615 N N . ARG A 1 76 ? -3.800 -0.412 16.217 1.00 91.31 76 ARG A N 1
ATOM 616 C CA . ARG A 1 76 ? -5.096 0.261 16.294 1.00 91.31 76 ARG A CA 1
ATOM 617 C C . ARG A 1 76 ? -5.325 1.035 15.000 1.00 91.31 76 ARG A C 1
ATOM 619 O O . ARG A 1 76 ? -4.577 1.961 14.685 1.00 91.31 76 ARG A O 1
ATOM 626 N N . LEU A 1 77 ? -6.374 0.647 14.284 1.00 92.19 77 LEU A N 1
ATOM 627 C CA . LEU A 1 77 ? -6.716 1.234 12.997 1.00 92.19 77 LEU A CA 1
ATOM 628 C C . LEU A 1 77 ? -7.226 2.673 13.166 1.00 92.19 77 LEU A C 1
ATOM 630 O O . LEU A 1 77 ? -7.931 2.967 14.140 1.00 92.19 77 LEU A O 1
ATOM 634 N N . PRO A 1 78 ? -6.886 3.575 12.232 1.00 93.25 78 PRO A N 1
ATOM 635 C CA . PRO A 1 78 ? -7.474 4.901 12.200 1.00 93.25 78 PRO A CA 1
ATOM 636 C C . PRO A 1 78 ? -8.950 4.83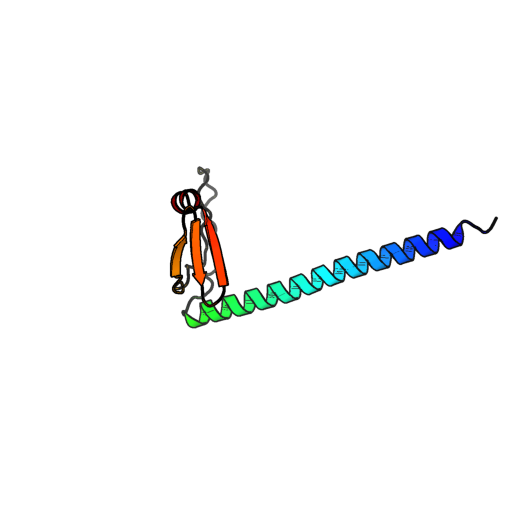8 11.793 1.00 93.25 78 PRO A C 1
ATOM 638 O O . PRO A 1 78 ? -9.431 3.841 11.254 1.00 93.25 78 PRO A O 1
ATOM 641 N N . ILE A 1 79 ? -9.665 5.936 12.023 1.00 94.44 79 ILE A N 1
ATOM 642 C CA . ILE A 1 79 ? -11.055 6.072 11.588 1.00 94.44 79 ILE A CA 1
ATOM 643 C C . ILE A 1 79 ? -11.079 6.243 10.066 1.00 94.44 79 ILE A C 1
ATOM 645 O O . ILE A 1 79 ? -10.377 7.094 9.517 1.00 94.44 79 ILE A O 1
ATOM 649 N N . VAL A 1 80 ? -11.900 5.427 9.409 1.00 96.56 80 VAL A N 1
ATOM 650 C CA . VAL A 1 80 ? -12.229 5.528 7.985 1.00 96.56 80 VAL A CA 1
ATOM 651 C C . VAL A 1 80 ? -13.716 5.828 7.886 1.00 96.56 80 VAL A C 1
ATOM 653 O O . VAL A 1 80 ? -14.530 5.164 8.529 1.00 96.56 80 VAL A O 1
ATOM 656 N N . GLU A 1 81 ? -14.064 6.842 7.108 1.00 96.25 81 GLU A N 1
ATOM 657 C CA . GLU A 1 81 ? -15.446 7.253 6.896 1.00 96.25 81 GLU A CA 1
ATOM 658 C C . GLU A 1 81 ? -16.030 6.566 5.666 1.00 96.25 81 GLU A C 1
ATOM 660 O O . GLU A 1 81 ? -15.332 6.292 4.691 1.00 96.25 81 GLU A O 1
ATOM 665 N N . TYR A 1 82 ? -17.329 6.310 5.724 1.00 96.12 82 TYR A N 1
ATOM 666 C CA . TYR A 1 82 ? -18.059 5.486 4.777 1.00 96.12 82 TYR A CA 1
ATOM 667 C C . TYR A 1 82 ? -19.249 6.288 4.252 1.00 96.12 82 TYR A C 1
ATOM 669 O O . TYR A 1 82 ? -20.190 6.553 5.000 1.00 96.12 82 TYR A O 1
ATOM 677 N N . PHE A 1 83 ? -19.221 6.656 2.971 1.00 95.88 83 PHE A N 1
ATOM 678 C CA . PHE A 1 83 ? -20.302 7.396 2.321 1.00 95.88 83 PHE A CA 1
ATOM 679 C C . PHE A 1 83 ? -20.929 6.547 1.212 1.00 95.88 83 PHE A C 1
ATOM 681 O O . PHE A 1 83 ? -20.242 6.220 0.243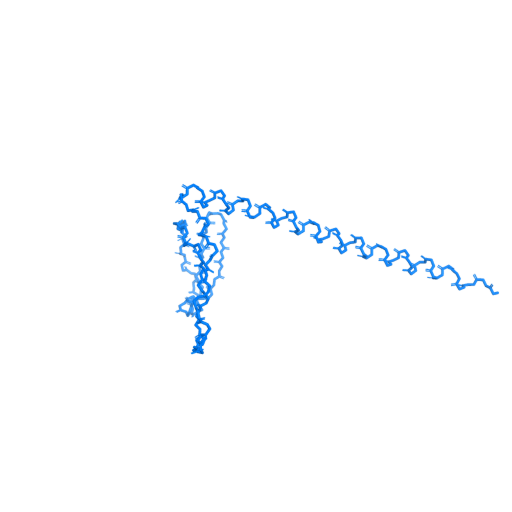 1.00 95.88 83 PHE A O 1
ATOM 688 N N . PRO A 1 84 ? -22.211 6.169 1.326 1.00 95.12 84 PRO A N 1
ATOM 689 C CA . PRO A 1 84 ? -22.901 5.495 0.237 1.00 95.12 84 PRO A CA 1
ATOM 690 C C . PRO A 1 84 ? -23.140 6.472 -0.923 1.00 95.12 84 PRO A C 1
ATOM 692 O O . PRO A 1 84 ? -23.644 7.575 -0.713 1.00 95.12 84 PRO A O 1
ATOM 695 N N . ASP A 1 85 ? -22.815 6.049 -2.143 1.00 94.44 85 ASP A N 1
ATOM 696 C CA . ASP A 1 85 ? -23.088 6.777 -3.383 1.00 94.44 85 ASP A CA 1
ATOM 697 C C . ASP A 1 85 ? -23.607 5.811 -4.457 1.00 94.44 85 ASP A C 1
ATOM 699 O O . ASP A 1 85 ? -22.848 5.094 -5.111 1.00 94.44 85 ASP A O 1
ATOM 703 N N . ARG A 1 86 ? -24.933 5.781 -4.634 1.00 93.19 86 ARG A N 1
ATOM 704 C CA . ARG A 1 86 ? -25.632 4.877 -5.567 1.00 93.19 86 ARG A CA 1
ATOM 705 C C . ARG A 1 86 ? -25.206 3.411 -5.367 1.00 93.19 86 ARG A C 1
ATOM 707 O O . ARG A 1 86 ? -25.490 2.830 -4.324 1.00 93.19 86 ARG A O 1
ATOM 714 N N . ASP A 1 87 ? -24.524 2.828 -6.356 1.00 95.50 87 ASP A N 1
ATOM 715 C CA . ASP A 1 87 ? -24.042 1.441 -6.367 1.00 95.50 87 ASP A CA 1
ATOM 716 C C . ASP A 1 87 ? -22.607 1.297 -5.833 1.00 95.50 87 ASP A C 1
ATOM 718 O O . ASP A 1 87 ? -21.981 0.240 -5.977 1.00 95.50 87 ASP A O 1
ATOM 722 N N . GLN A 1 88 ? -22.049 2.362 -5.261 1.00 97.06 88 GLN A N 1
ATOM 723 C CA . GLN A 1 88 ? -20.702 2.406 -4.715 1.00 97.06 88 GLN A CA 1
ATOM 724 C C . GLN A 1 88 ? -20.700 2.869 -3.257 1.00 97.06 88 GLN A C 1
ATOM 726 O O . GLN A 1 88 ? -21.604 3.545 -2.769 1.00 97.06 88 GLN A O 1
ATOM 731 N N . MET A 1 89 ? -19.637 2.492 -2.562 1.00 97.56 89 MET A N 1
ATOM 732 C CA . MET A 1 89 ? -19.263 2.983 -1.255 1.00 97.56 89 MET A CA 1
ATOM 733 C C . MET A 1 89 ? -17.977 3.786 -1.404 1.00 97.56 89 MET A C 1
ATOM 735 O O . MET A 1 89 ? -16.989 3.284 -1.949 1.00 97.56 89 MET A O 1
ATOM 739 N N . LEU A 1 90 ? -17.982 5.020 -0.917 1.00 97.50 90 LEU A N 1
ATOM 740 C CA . LEU A 1 90 ? -16.800 5.865 -0.837 1.00 97.50 90 LEU A CA 1
ATOM 741 C C . LEU A 1 90 ? -16.173 5.699 0.550 1.00 97.50 90 LEU A C 1
ATOM 743 O O . LEU A 1 90 ? -16.815 5.978 1.564 1.00 97.50 90 LEU A O 1
ATOM 747 N N . LEU A 1 91 ? -14.925 5.239 0.590 1.00 96.88 91 LEU A N 1
ATOM 748 C CA . LEU A 1 91 ? -14.116 5.102 1.794 1.00 96.88 91 LEU A CA 1
ATOM 749 C C . LEU A 1 91 ? -13.153 6.281 1.859 1.00 96.88 91 LEU A C 1
ATOM 751 O O . LEU A 1 91 ? -12.285 6.416 0.992 1.00 96.88 91 LEU A O 1
ATOM 755 N N . ARG A 1 92 ? -13.295 7.127 2.878 1.00 96.94 92 ARG A N 1
ATOM 756 C CA . ARG A 1 92 ? -12.441 8.299 3.075 1.00 96.94 92 ARG A CA 1
ATOM 757 C C . ARG A 1 92 ? -11.525 8.105 4.271 1.00 96.94 92 ARG A C 1
ATOM 759 O O . ARG A 1 92 ? -11.977 7.871 5.390 1.00 96.94 92 ARG A O 1
ATOM 766 N N . TYR A 1 93 ? -10.229 8.241 4.027 1.00 96.56 93 TYR A N 1
ATOM 767 C CA . TYR A 1 93 ? -9.206 8.282 5.060 1.00 96.56 93 TYR A CA 1
ATOM 768 C C . TYR A 1 93 ? -8.397 9.564 4.896 1.00 96.56 93 TYR A C 1
ATOM 770 O O . TYR A 1 93 ? -7.736 9.769 3.879 1.00 96.56 93 TYR A O 1
ATOM 778 N N . GLN A 1 94 ? -8.4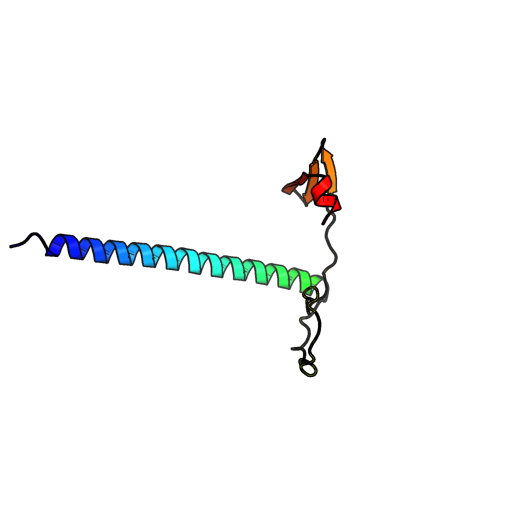51 10.434 5.908 1.00 92.31 94 GLN A N 1
ATOM 779 C CA . GLN A 1 94 ? -7.904 11.791 5.827 1.00 92.31 94 GLN A CA 1
ATOM 780 C C . GLN A 1 94 ? -8.493 12.539 4.614 1.00 92.31 94 GLN A C 1
ATOM 782 O O . GLN A 1 94 ? -9.699 12.779 4.580 1.00 92.31 94 GLN A O 1
ATOM 787 N N . ASN A 1 95 ? -7.668 12.864 3.616 1.00 91.25 95 ASN A N 1
ATOM 788 C CA . ASN A 1 95 ? -8.081 13.577 2.406 1.00 91.25 95 ASN A CA 1
ATOM 789 C C . ASN A 1 95 ? -8.178 12.663 1.175 1.00 91.25 95 ASN A C 1
ATOM 791 O O . ASN A 1 95 ? -8.569 13.131 0.106 1.00 91.25 95 ASN A O 1
ATOM 795 N N . ASP A 1 96 ? -7.860 11.376 1.323 1.00 96.38 96 ASP A N 1
ATOM 796 C CA . ASP A 1 96 ? -7.899 10.410 0.232 1.00 96.38 96 ASP A CA 1
ATOM 797 C C . ASP A 1 96 ? -9.232 9.661 0.253 1.00 96.38 96 ASP A C 1
ATOM 799 O O . ASP A 1 96 ? -9.689 9.186 1.296 1.00 96.38 96 ASP A O 1
ATOM 803 N N . THR A 1 97 ? -9.875 9.571 -0.912 1.00 96.88 97 THR A N 1
ATOM 804 C CA . THR A 1 97 ? -11.156 8.877 -1.085 1.00 96.88 97 THR A CA 1
ATOM 805 C C . THR A 1 97 ? -11.012 7.779 -2.127 1.00 96.88 97 THR A C 1
ATOM 807 O O . THR A 1 97 ? -10.554 8.031 -3.241 1.00 9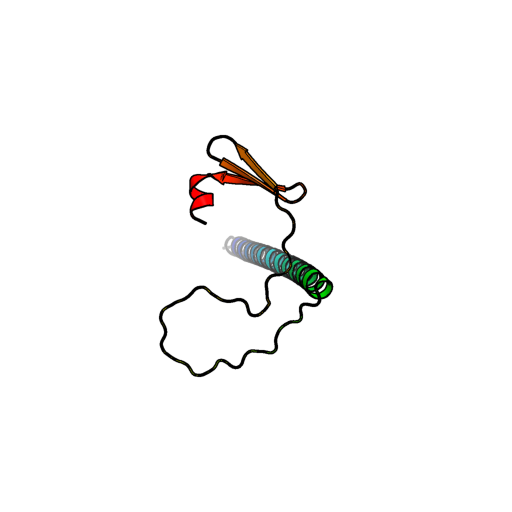6.88 97 THR A O 1
ATOM 810 N N . LEU A 1 98 ? -11.426 6.566 -1.767 1.00 97.06 98 LEU A N 1
ATOM 811 C CA . LEU A 1 98 ? -11.481 5.410 -2.657 1.00 97.06 98 LEU A CA 1
ATOM 812 C C . LEU A 1 98 ? -12.933 4.981 -2.852 1.00 97.06 98 LEU A C 1
ATOM 814 O O . LEU A 1 98 ? -13.701 4.947 -1.897 1.00 97.06 98 LEU A O 1
ATOM 818 N N . ALA A 1 99 ? -13.300 4.630 -4.081 1.00 96.94 99 ALA A N 1
ATOM 819 C CA . ALA A 1 99 ? -14.628 4.128 -4.408 1.00 96.94 99 ALA A CA 1
ATOM 820 C C . ALA A 1 99 ? -14.576 2.621 -4.677 1.00 96.94 99 ALA A C 1
ATOM 822 O O . ALA A 1 99 ? -13.711 2.141 -5.411 1.00 96.94 99 ALA A O 1
ATOM 823 N N . ILE A 1 100 ? -15.524 1.877 -4.116 1.00 97.75 100 ILE A N 1
ATOM 824 C CA . ILE A 1 100 ? -15.712 0.449 -4.384 1.00 97.75 100 ILE A CA 1
ATOM 825 C C . ILE A 1 100 ? -17.193 0.167 -4.600 1.00 97.75 100 ILE A C 1
ATOM 827 O O . ILE A 1 100 ? -18.040 0.740 -3.931 1.00 97.75 100 ILE A O 1
ATOM 831 N N . ASN A 1 101 ? -17.538 -0.727 -5.524 1.00 97.50 101 ASN A N 1
ATOM 832 C CA . ASN A 1 101 ? -18.929 -1.135 -5.689 1.00 97.50 101 ASN A CA 1
ATOM 833 C C . ASN A 1 101 ? -19.462 -1.813 -4.412 1.00 97.50 101 ASN A C 1
ATOM 835 O O . ASN A 1 101 ? -18.796 -2.674 -3.833 1.00 97.50 101 ASN A O 1
ATOM 839 N N . SER A 1 102 ? -20.686 -1.470 -4.013 1.00 96.19 102 SER A N 1
ATOM 840 C CA . SER A 1 102 ? -21.273 -1.899 -2.739 1.00 96.19 102 SER A CA 1
ATOM 841 C C . SER A 1 102 ? -21.374 -3.421 -2.615 1.00 96.19 102 SER A C 1
ATOM 843 O O . SER A 1 102 ? -21.116 -3.974 -1.549 1.00 96.19 102 SER A O 1
ATOM 845 N N . THR A 1 103 ? -21.662 -4.125 -3.717 1.00 96.81 103 THR A N 1
ATOM 846 C CA . THR A 1 103 ? -21.741 -5.597 -3.714 1.00 96.81 103 THR A CA 1
ATOM 847 C C . THR A 1 103 ? -20.372 -6.264 -3.604 1.00 96.81 103 THR A C 1
ATOM 849 O O . THR A 1 103 ? -20.281 -7.390 -3.126 1.00 96.81 103 THR A O 1
ATOM 852 N N . HIS A 1 104 ? -19.301 -5.589 -4.029 1.00 97.12 104 HIS A N 1
ATOM 853 C CA . HIS A 1 104 ? -17.937 -6.086 -3.852 1.00 97.12 104 HIS A CA 1
ATOM 854 C C . HIS A 1 104 ? -17.459 -5.854 -2.423 1.00 97.12 104 HIS A C 1
ATOM 856 O O . HIS A 1 104 ? -16.876 -6.762 -1.843 1.00 97.12 104 HIS A O 1
ATOM 862 N N . LEU A 1 105 ? -17.766 -4.695 -1.830 1.00 96.50 105 LEU A N 1
ATOM 863 C CA . LEU A 1 105 ? -17.432 -4.422 -0.431 1.00 96.50 105 LEU A CA 1
ATOM 864 C C . LEU A 1 105 ? -18.096 -5.419 0.524 1.00 96.50 105 LEU A C 1
ATOM 866 O O . LEU A 1 105 ? -17.458 -5.860 1.461 1.00 96.50 105 LEU A O 1
ATOM 870 N N . GLN A 1 106 ? -19.342 -5.820 0.262 1.00 95.06 106 GLN A N 1
ATOM 871 C CA . GLN A 1 106 ? -20.036 -6.840 1.061 1.00 95.06 106 GLN A CA 1
ATOM 872 C C . GLN A 1 106 ? -19.417 -8.246 0.964 1.00 95.06 106 GLN A C 1
ATOM 874 O O . GLN A 1 106 ? -19.718 -9.095 1.799 1.00 95.06 106 GLN A O 1
ATOM 879 N N . LYS A 1 107 ? -18.619 -8.520 -0.076 1.00 97.31 107 LYS A N 1
ATOM 880 C CA . LYS A 1 107 ? -17.940 -9.812 -0.267 1.00 97.31 107 LYS A CA 1
ATOM 881 C C . LYS A 1 107 ? -16.562 -9.867 0.391 1.00 97.31 107 LYS A C 1
ATOM 883 O O . LYS A 1 107 ? -16.070 -10.973 0.607 1.00 97.31 107 LYS A O 1
ATOM 888 N N . LEU A 1 108 ? -15.931 -8.709 0.590 1.00 95.25 108 LEU A N 1
ATOM 889 C CA . LEU A 1 108 ? -14.622 -8.562 1.229 1.00 95.25 108 LEU A CA 1
ATOM 890 C C . LEU A 1 108 ? -14.760 -8.664 2.750 1.00 95.25 108 LEU A C 1
ATOM 892 O O . LEU A 1 108 ? -13.845 -9.262 3.354 1.00 95.25 108 LEU A O 1
#

Radius of gyration: 24.84 Å; chains: 1; bounding box: 60×45×68 Å

Secondary structure (DSSP, 8-state):
--SHHHHHHHHHHHHHHHHHHHHHHHHHHHHHHHHHHHHHHHHHHHTTPPPPP-------------PPPPSSPPPPPPP-EEEEETTEEEEEETTEEEEEEHHHHTT-

InterPro domains:
  IPR039881 mRNA (2'-O-methyladenosine-N(6)-)-methyltransferase PCIF1-like [PTHR21727] (14-108)

Foldseek 3Di:
DPPPPVVVVVVVVVVVVVVVVVVVVVVVVVVVVVVVVVVVVVQCVVQVWDQDPDDDDPDDDDDDDDDDDDSTDDHDDDDWDWDDDPQWIWTDDPHDIDIDGPVVVVVD

pLDDT: mean 88.5, std 13.01, range [42.78, 98.56]

Organism: NCBI:txid559131

Sequence (108 aa):
MHVTDSNKNNDFQVRQSVEGICLKIYNLSCEYARKVREKTNTILKEQSMELPPLMTIPHTRKVWCYPIQFSIPCPRLPIVEYFPDRDQMLLRYQNDTLAINSTHLQKL